Protein AF-A0A3B0TZ34-F1 (afdb_monomer)

Mean predicted aligned error: 10.82 Å

pLDDT: mean 80.67, std 22.15, range [27.03, 96.5]

Sequence (115 aa):
MARCKAQGVSGRWFFKDHVSIMAEINITLSDIEFNKIRDRIYKIAGISLGEAKRTLVVSRLSKLLKLLGLYSFNEYVDFLDHKASAKEQQEFVNALTTNLTRFYRENHHFEHLVK

Nearest PDB structures (foldseek):
  1bc5-assembly1_A  TM=9.518E-01  e=2.446E-06  Salmonella enterica subsp. enterica serovar Typhimurium
  5xly-assembly1_A  TM=7.342E-01  e=6.587E-04  Pseudomonas aeruginosa PAO1
  5y4s-assembly9_I  TM=6.633E-01  e=5.291E-03  Pseudomonas aeruginosa PAO1
  8cgi-assembly1_G  TM=3.143E-01  e=8.500E+00  Escherichia coli BW25113

Radius of gyration: 19.28 Å; Cα contacts (8 Å, |Δi|>4): 51; chains: 1; bounding box: 56×38×50 Å

Foldseek 3Di:
DDDDDDDDDDDDPPPDDDPDDPDVLPEDADPVLVVLLQVLLCVPPVDHDDPVCVVLLCVLVVVVCVVVVHRYSVVVSVCVVPPDDPVNSVSSNVSSDDPDDDPCPPVVVVVVVVD

InterPro domains:
  IPR000780 MCP methyltransferase, CheR-type [PR00996] (53-66)
  IPR000780 MCP methyltransferase, CheR-type [PR00996] (92-104)
  IPR000780 MCP methyltransferase, CheR-type [PS50123] (22-115)
  IPR022641 Chemotaxis receptor methyltransferase CheR, N-terminal [PF03705] (33-82)
  IPR036804 Chemotaxis receptor methyltransferase CheR, N-terminal domain superfamily [G3DSA:1.10.155.10] (20-97)
  IPR050903 Bacterial Chemotaxis Protein Methyltransferase [PTHR24422] (25-113)

Solvent-accessible surface area (backbone atoms only — not comparable to full-atom values): 7662 Å² total; per-residue (Å²): 136,90,80,88,83,91,82,81,81,84,86,83,84,76,86,78,89,83,91,75,82,88,68,85,74,84,70,70,81,50,71,69,52,49,49,53,52,33,55,48,43,29,73,77,69,67,46,86,69,58,76,91,45,47,68,55,50,51,62,40,47,55,52,51,31,58,76,71,72,44,82,45,56,63,57,48,51,52,34,63,74,74,69,53,49,76,67,54,53,48,48,56,51,54,56,75,51,80,90,86,81,62,88,71,77,60,57,73,59,55,69,66,70,78,111

Organism: NCBI:txid652676

Secondary structure (DSSP, 8-state):
-------------------S----------HHHHHHHHHHHHHHH-----GGGHHHHHHHHHHHHHHHT---HHHHHHHHHHT--HHHHHHHHHHH------TTTTHHHHHHHT-

Structure (mmCIF, N/CA/C/O backbone):
data_AF-A0A3B0TZ34-F1
#
_entry.id   AF-A0A3B0TZ34-F1
#
loop_
_atom_site.group_PDB
_atom_site.id
_atom_site.type_symbol
_atom_site.label_atom_id
_atom_site.label_alt_id
_atom_site.label_comp_id
_atom_site.label_asym_id
_atom_site.label_entity_id
_atom_site.label_seq_id
_atom_site.pdbx_PDB_ins_code
_atom_site.Cartn_x
_atom_site.Cartn_y
_atom_site.Cartn_z
_atom_site.occupancy
_atom_site.B_iso_or_equiv
_atom_site.auth_seq_id
_atom_site.auth_comp_id
_atom_site.auth_asym_id
_atom_site.auth_atom_id
_atom_site.pdbx_PDB_model_num
ATOM 1 N N . MET A 1 1 ? -42.408 -12.451 -11.324 1.00 36.12 1 MET A N 1
ATOM 2 C CA . MET A 1 1 ? -41.686 -13.179 -12.391 1.00 36.12 1 MET A CA 1
ATOM 3 C C . MET A 1 1 ? -40.569 -12.297 -12.913 1.00 36.12 1 MET A C 1
ATOM 5 O O . MET A 1 1 ? -40.751 -11.096 -13.034 1.00 36.12 1 MET A O 1
ATOM 9 N N . ALA A 1 2 ? -39.407 -12.904 -13.116 1.00 41.97 2 ALA A N 1
ATOM 10 C CA . ALA A 1 2 ? -38.130 -12.272 -13.412 1.00 41.97 2 ALA A CA 1
ATOM 11 C C . ALA A 1 2 ? -38.080 -11.562 -14.775 1.00 41.97 2 ALA A C 1
ATOM 13 O O . ALA A 1 2 ? -38.653 -12.065 -15.738 1.00 41.97 2 ALA A O 1
ATOM 14 N N . ARG A 1 3 ? -37.246 -10.518 -14.895 1.00 27.03 3 ARG A 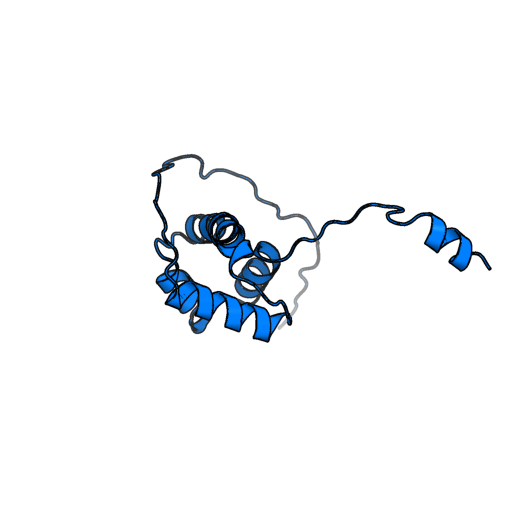N 1
ATOM 15 C CA . ARG A 1 3 ? -36.042 -10.589 -15.747 1.00 27.03 3 ARG A CA 1
ATOM 16 C C . ARG A 1 3 ? -35.144 -9.360 -15.626 1.00 27.03 3 ARG A C 1
ATOM 18 O O . ARG A 1 3 ? -35.498 -8.247 -15.987 1.00 27.03 3 ARG A O 1
ATOM 25 N N . CYS A 1 4 ? -33.930 -9.661 -15.180 1.00 38.75 4 CYS A N 1
ATOM 26 C CA . CYS A 1 4 ? -32.678 -9.003 -15.517 1.00 38.75 4 CYS A CA 1
ATOM 27 C C . CYS A 1 4 ? -32.607 -8.557 -16.988 1.00 38.75 4 CYS A C 1
ATOM 29 O O . CYS A 1 4 ? -32.952 -9.340 -17.876 1.00 38.75 4 CYS A O 1
ATOM 31 N N . LYS A 1 5 ? -32.006 -7.384 -17.228 1.00 31.12 5 LYS A N 1
ATOM 32 C CA . LYS A 1 5 ? -30.811 -7.221 -18.082 1.00 31.12 5 LYS A CA 1
ATOM 33 C C . LYS A 1 5 ? -30.292 -5.781 -17.978 1.00 31.12 5 LYS A C 1
ATOM 35 O O . LYS A 1 5 ? -30.783 -4.883 -18.648 1.00 31.12 5 LYS A O 1
ATOM 40 N N . ALA A 1 6 ? -29.270 -5.590 -17.146 1.00 37.50 6 ALA A N 1
ATOM 41 C CA . ALA A 1 6 ? -28.339 -4.477 -17.266 1.00 37.50 6 ALA A CA 1
ATOM 42 C C . ALA A 1 6 ? -27.145 -4.961 -18.100 1.00 37.50 6 ALA A C 1
ATOM 44 O O . ALA A 1 6 ? -26.436 -5.876 -17.687 1.00 37.50 6 ALA A O 1
ATOM 45 N N . GLN A 1 7 ? -26.944 -4.373 -19.277 1.00 34.88 7 GLN A N 1
ATOM 46 C CA . GLN A 1 7 ? -25.676 -4.399 -20.008 1.00 34.88 7 GLN A CA 1
ATOM 47 C C . GLN A 1 7 ? -25.498 -3.043 -20.685 1.00 34.88 7 GLN A C 1
ATOM 49 O O . GLN A 1 7 ? -26.414 -2.565 -21.348 1.00 34.88 7 GLN A O 1
ATOM 54 N N . GLY A 1 8 ? -24.328 -2.432 -20.502 1.00 29.92 8 GLY A N 1
ATOM 55 C CA . GLY A 1 8 ? -24.020 -1.137 -21.108 1.00 29.92 8 GLY A CA 1
ATOM 56 C C . GLY A 1 8 ? -22.857 -0.398 -20.456 1.00 29.92 8 GLY A C 1
ATOM 57 O O . GLY A 1 8 ? -23.029 0.719 -20.003 1.00 29.92 8 GLY A O 1
ATOM 58 N N . VAL A 1 9 ? -21.728 -1.097 -20.340 1.00 37.59 9 VAL A N 1
ATOM 59 C CA . VAL A 1 9 ? -20.326 -0.641 -20.325 1.00 37.59 9 VAL A CA 1
ATOM 60 C C . VAL A 1 9 ? -19.947 0.829 -20.033 1.00 37.59 9 VAL A C 1
ATOM 62 O O . VAL A 1 9 ? -20.417 1.773 -20.652 1.00 37.59 9 VAL A O 1
ATOM 65 N N . SER A 1 10 ? -18.839 0.919 -19.286 1.00 36.62 10 SER A N 1
ATOM 66 C CA . SER A 1 10 ? -17.697 1.813 -19.536 1.00 36.62 10 SER A CA 1
ATOM 67 C C . SER A 1 10 ? -17.701 3.207 -18.906 1.00 36.62 10 SER A C 1
ATOM 69 O O . SER A 1 10 ? -18.600 4.017 -19.083 1.00 36.62 10 SER A O 1
ATOM 71 N N . GLY A 1 11 ? -16.583 3.494 -18.233 1.00 39.19 11 GLY A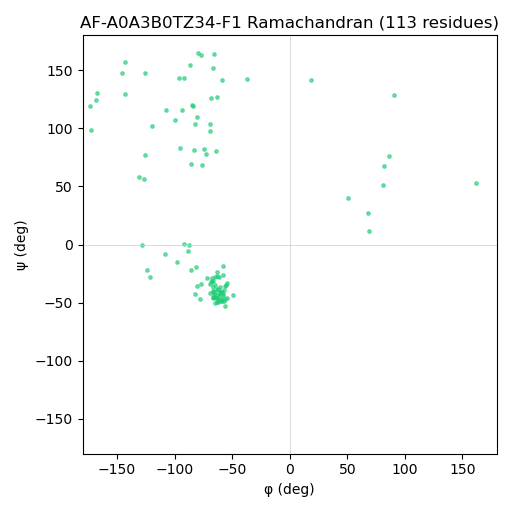 N 1
ATOM 72 C CA . GLY A 1 11 ? -16.106 4.853 -18.014 1.00 39.19 11 GLY A CA 1
ATOM 73 C C . GLY A 1 11 ? -16.690 5.533 -16.789 1.00 39.19 11 GLY A C 1
ATOM 74 O O . GLY A 1 11 ? -17.516 6.431 -16.902 1.00 39.19 11 GLY A O 1
ATOM 75 N N . ARG A 1 12 ? -16.207 5.166 -15.599 1.00 36.06 12 ARG A N 1
ATOM 76 C CA . ARG A 1 12 ? -16.451 5.972 -14.401 1.00 36.06 12 ARG A CA 1
ATOM 77 C C . ARG A 1 12 ? -15.161 6.332 -13.672 1.00 36.06 12 ARG A C 1
ATOM 79 O O . ARG A 1 12 ? -15.000 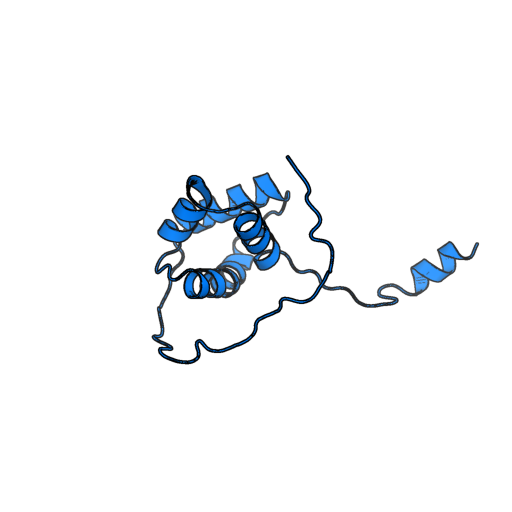6.084 -12.484 1.00 36.06 12 ARG A O 1
ATOM 86 N N . TRP A 1 13 ? -14.262 6.965 -14.421 1.00 40.50 13 TRP A N 1
ATOM 87 C CA . TRP A 1 13 ? -13.285 7.904 -13.878 1.00 40.50 13 TRP A CA 1
ATOM 88 C C . TRP A 1 13 ? -14.035 9.189 -13.492 1.00 40.50 13 TRP A C 1
ATOM 90 O O . TRP A 1 13 ? -14.032 10.154 -14.249 1.00 40.50 13 TRP A O 1
ATOM 100 N N . PHE A 1 14 ? -14.736 9.205 -12.352 1.00 36.97 14 PHE A N 1
ATOM 101 C CA . PHE A 1 14 ? -15.253 10.470 -11.809 1.00 36.97 14 PHE A CA 1
ATOM 102 C C . PHE A 1 14 ? -14.163 11.167 -11.009 1.00 36.97 14 PHE A C 1
ATOM 104 O O . PHE A 1 14 ? -14.094 11.113 -9.786 1.00 36.97 14 PHE A O 1
ATOM 111 N N . PHE A 1 15 ? -13.313 11.841 -11.771 1.00 45.75 15 PHE A N 1
ATOM 112 C CA . PHE A 1 15 ? -12.670 13.074 -11.363 1.00 45.75 15 PHE A CA 1
ATOM 113 C C . PHE A 1 15 ? -13.778 14.142 -11.306 1.00 45.75 15 PHE A C 1
ATOM 115 O O . PHE A 1 15 ? -14.178 14.637 -12.357 1.00 45.75 15 PHE A O 1
ATOM 122 N N . LYS A 1 16 ? -14.343 14.435 -10.126 1.00 35.66 16 LYS A N 1
ATOM 123 C CA . LYS A 1 16 ? -15.006 15.725 -9.855 1.00 35.66 16 LYS A CA 1
ATOM 124 C C . LYS A 1 16 ? -15.332 15.941 -8.370 1.00 35.66 16 LYS A C 1
ATOM 126 O O . LYS A 1 16 ? -16.039 15.150 -7.758 1.00 35.66 16 LYS A O 1
ATOM 131 N N . ASP A 1 17 ? -14.816 17.067 -7.877 1.00 39.91 17 ASP A N 1
ATOM 132 C CA . ASP A 1 17 ? -15.395 17.944 -6.849 1.00 39.91 17 ASP A CA 1
ATOM 133 C C . ASP A 1 17 ? -15.262 17.587 -5.355 1.00 39.91 17 ASP A C 1
ATOM 135 O O . ASP A 1 17 ? -16.210 17.712 -4.593 1.00 39.91 17 ASP A O 1
ATOM 139 N N . HIS A 1 18 ? -14.034 17.310 -4.895 1.00 41.50 18 HIS A N 1
ATOM 140 C CA . HIS A 1 18 ? -13.632 17.564 -3.496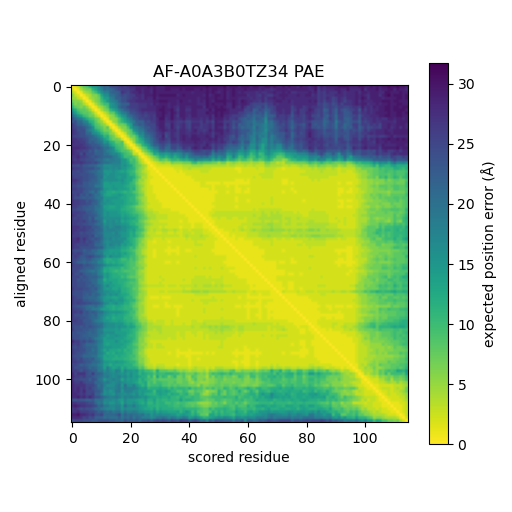 1.00 41.50 18 HIS A CA 1
ATOM 141 C C . HIS A 1 18 ? -12.291 18.313 -3.431 1.00 41.50 18 HIS A C 1
ATOM 143 O O . HIS A 1 18 ? -11.307 17.857 -2.853 1.00 41.50 18 HIS A O 1
ATOM 149 N N . VAL A 1 19 ? -12.241 19.493 -4.054 1.00 47.91 19 VAL A N 1
ATOM 150 C CA . VAL A 1 19 ? -11.228 20.511 -3.742 1.00 47.91 19 VAL A CA 1
ATOM 151 C C . VAL A 1 19 ? -11.857 21.474 -2.744 1.00 47.91 19 VAL A C 1
ATOM 153 O O . VAL A 1 19 ? -12.407 22.497 -3.131 1.00 47.91 19 VAL A O 1
ATOM 156 N N . SER A 1 20 ? -11.839 21.123 -1.459 1.00 40.97 20 SER A N 1
ATOM 157 C CA . SER A 1 20 ? -11.939 22.076 -0.345 1.00 40.97 20 SER A CA 1
ATOM 158 C C . SER A 1 20 ? -11.580 21.365 0.958 1.00 40.97 20 SER A C 1
ATOM 160 O O . SER A 1 20 ? -12.114 20.302 1.252 1.00 40.97 20 SER A O 1
ATOM 162 N N . ILE A 1 21 ? -10.676 21.992 1.718 1.00 43.00 21 ILE A N 1
ATOM 163 C CA . ILE A 1 21 ? -10.001 21.530 2.946 1.00 43.00 21 ILE A CA 1
ATOM 164 C C . ILE A 1 21 ? -8.785 20.616 2.686 1.00 43.00 21 ILE A C 1
ATOM 166 O O . ILE A 1 21 ? -8.737 19.441 3.037 1.00 43.00 21 ILE A O 1
ATOM 170 N N . MET A 1 22 ? -7.733 21.205 2.108 1.00 45.56 22 MET A N 1
ATOM 171 C CA . MET A 1 22 ? -6.358 20.699 2.226 1.00 45.56 22 MET A CA 1
ATOM 172 C C . MET A 1 22 ? -5.810 21.062 3.613 1.00 45.56 22 MET A C 1
ATOM 174 O O . MET A 1 22 ? -4.928 21.906 3.738 1.00 45.56 22 MET A O 1
ATOM 178 N N . ALA A 1 23 ? -6.344 20.450 4.671 1.00 47.09 23 ALA A N 1
ATOM 179 C CA . ALA A 1 23 ? -5.572 20.367 5.902 1.00 47.09 23 ALA A CA 1
ATOM 180 C C . ALA A 1 23 ? -4.325 19.527 5.583 1.00 47.09 23 ALA A C 1
ATOM 182 O O . ALA A 1 23 ? -4.441 18.425 5.030 1.00 47.09 23 ALA A O 1
ATOM 183 N N . GLU A 1 24 ? -3.134 20.045 5.879 1.00 54.81 24 GLU A N 1
ATOM 184 C CA . GLU A 1 24 ? -1.911 19.244 5.917 1.00 54.81 24 GLU A CA 1
ATOM 185 C C . GLU A 1 24 ? -2.050 18.217 7.044 1.00 54.81 24 GLU A C 1
ATOM 187 O O . GLU A 1 24 ? -1.572 18.398 8.158 1.00 54.81 24 GLU A O 1
ATOM 192 N N . ILE A 1 25 ? -2.768 17.127 6.773 1.00 57.66 25 ILE A N 1
ATOM 193 C CA . ILE A 1 25 ? -2.771 15.972 7.659 1.00 57.66 25 ILE A CA 1
ATOM 194 C C . ILE A 1 25 ? -1.369 15.375 7.540 1.00 57.66 25 ILE A C 1
ATOM 196 O O . ILE A 1 25 ? -1.027 14.757 6.525 1.00 57.66 25 ILE A O 1
ATOM 200 N N . ASN A 1 26 ? -0.545 15.617 8.558 1.00 67.19 26 ASN A N 1
ATOM 201 C CA . ASN A 1 26 ? 0.757 14.989 8.712 1.00 67.19 26 ASN A CA 1
ATOM 202 C C . ASN A 1 26 ? 0.541 13.536 9.160 1.00 67.19 26 ASN A C 1
ATOM 204 O O . ASN A 1 26 ? 0.540 13.226 10.349 1.00 67.19 26 ASN A O 1
ATOM 208 N N . ILE A 1 27 ? 0.258 12.664 8.190 1.00 82.50 27 ILE A N 1
ATOM 209 C CA . ILE A 1 27 ? 0.065 11.232 8.427 1.00 82.50 27 ILE A CA 1
ATOM 210 C C . ILE A 1 27 ? 1.446 10.583 8.518 1.00 82.50 27 ILE A C 1
ATOM 212 O O . ILE A 1 27 ? 2.155 10.459 7.515 1.00 82.50 27 ILE A O 1
ATOM 216 N N . THR A 1 28 ? 1.815 10.154 9.719 1.00 90.88 28 THR A N 1
ATOM 217 C CA . THR A 1 28 ? 3.049 9.411 9.975 1.00 90.88 28 THR A CA 1
ATOM 218 C C . THR A 1 28 ? 2.787 7.912 9.888 1.00 90.88 28 THR A C 1
ATOM 220 O O . THR A 1 28 ? 1.726 7.430 10.270 1.00 90.88 28 THR A O 1
ATOM 223 N N . LEU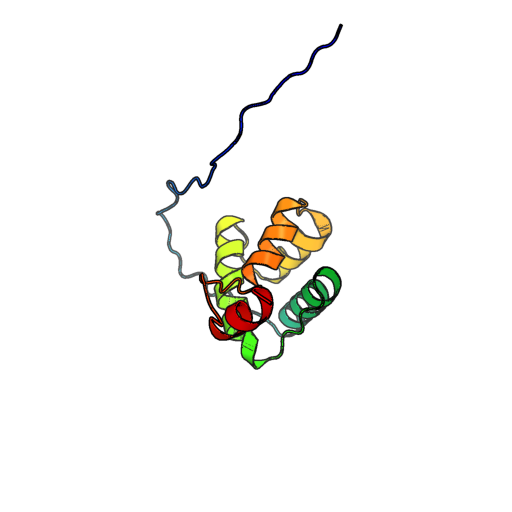 A 1 29 ? 3.755 7.168 9.350 1.00 93.81 29 LEU A N 1
ATOM 224 C CA . LEU A 1 29 ? 3.704 5.711 9.260 1.00 93.81 29 LEU A CA 1
ATOM 225 C C . LEU A 1 29 ? 4.681 5.123 10.273 1.00 93.81 29 LEU A C 1
ATOM 227 O O . LEU A 1 29 ? 5.891 5.331 10.138 1.00 93.81 29 LEU A O 1
ATOM 231 N N . SER A 1 30 ? 4.173 4.392 11.261 1.00 95.62 30 SER A N 1
ATOM 232 C CA . SER A 1 30 ? 4.987 3.659 12.235 1.00 95.62 30 SER A CA 1
ATOM 233 C C . SER A 1 30 ? 5.554 2.364 11.648 1.00 95.62 30 SER A C 1
ATOM 235 O O . SER A 1 30 ? 5.079 1.851 10.633 1.00 95.62 30 SER A O 1
ATOM 237 N N . ASP A 1 31 ? 6.573 1.801 12.300 1.00 95.44 31 ASP A N 1
ATOM 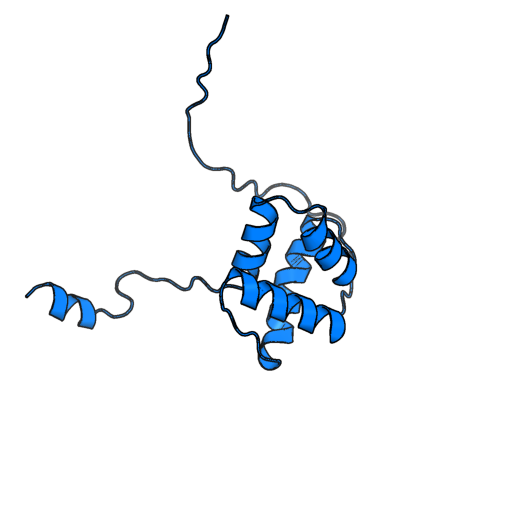238 C CA . ASP A 1 31 ? 7.184 0.540 11.859 1.00 95.44 31 ASP A CA 1
ATOM 239 C C . ASP A 1 31 ? 6.220 -0.639 11.951 1.00 95.44 31 ASP A C 1
ATOM 241 O O . ASP A 1 31 ? 6.225 -1.522 11.096 1.00 95.44 31 ASP A O 1
ATOM 245 N N . ILE A 1 32 ? 5.350 -0.637 12.961 1.00 95.50 32 ILE A N 1
ATOM 246 C CA . ILE A 1 32 ? 4.329 -1.670 13.136 1.00 95.50 32 ILE A CA 1
ATOM 247 C C . ILE A 1 32 ? 3.363 -1.641 11.947 1.00 95.50 32 ILE A C 1
ATOM 249 O O . ILE A 1 32 ? 3.119 -2.673 11.323 1.00 95.50 32 ILE A O 1
ATOM 253 N N . GLU A 1 33 ? 2.848 -0.463 11.594 1.00 95.50 33 GLU A N 1
ATOM 254 C CA . GLU A 1 33 ? 1.937 -0.296 10.457 1.00 95.50 33 GLU A CA 1
ATOM 255 C C . GLU A 1 33 ? 2.627 -0.622 9.127 1.00 95.50 33 GLU A C 1
ATOM 257 O O . GLU A 1 33 ? 2.044 -1.305 8.283 1.00 95.50 33 GLU A O 1
ATOM 262 N N . PHE A 1 34 ? 3.883 -0.198 8.948 1.00 96.50 34 PHE A N 1
ATOM 263 C CA . PHE A 1 34 ? 4.651 -0.508 7.743 1.00 96.50 34 PHE A CA 1
ATOM 264 C C . PHE A 1 34 ? 4.842 -2.016 7.564 1.00 96.50 34 PHE A C 1
ATOM 266 O O . PHE A 1 34 ? 4.621 -2.537 6.469 1.00 96.50 34 PHE A O 1
ATOM 273 N N . ASN A 1 35 ? 5.175 -2.735 8.640 1.00 96.12 35 ASN A N 1
ATOM 274 C CA . ASN A 1 35 ? 5.297 -4.190 8.611 1.00 96.12 35 ASN A CA 1
ATOM 275 C C . ASN A 1 35 ? 3.958 -4.863 8.273 1.00 96.12 35 ASN A C 1
ATOM 277 O O . ASN A 1 35 ? 3.928 -5.726 7.399 1.00 96.12 35 ASN A O 1
ATOM 281 N N . LYS A 1 36 ? 2.835 -4.418 8.861 1.00 96.12 36 LYS A N 1
ATOM 282 C CA . LYS A 1 36 ? 1.498 -4.936 8.506 1.00 96.12 36 LYS A CA 1
ATOM 283 C C . LYS A 1 36 ? 1.187 -4.743 7.016 1.00 96.12 36 LYS A C 1
ATOM 285 O O . LYS A 1 36 ? 0.714 -5.669 6.357 1.00 96.12 36 LYS A O 1
ATOM 290 N N . ILE A 1 37 ? 1.482 -3.562 6.468 1.00 96.44 37 ILE A N 1
ATOM 291 C CA . ILE A 1 37 ? 1.289 -3.251 5.042 1.00 96.44 37 ILE A CA 1
ATOM 292 C C . ILE A 1 37 ? 2.170 -4.144 4.162 1.00 96.44 37 ILE A C 1
ATOM 294 O O . ILE A 1 37 ? 1.681 -4.704 3.178 1.00 96.44 37 ILE A O 1
ATOM 298 N N . ARG A 1 38 ? 3.452 -4.298 4.519 1.00 96.06 38 ARG A N 1
ATOM 299 C CA . ARG A 1 38 ? 4.411 -5.152 3.806 1.00 96.06 38 ARG A CA 1
ATOM 300 C C . ARG A 1 38 ? 3.948 -6.603 3.773 1.00 96.06 38 ARG A C 1
ATOM 302 O O . ARG A 1 38 ? 3.915 -7.211 2.706 1.00 96.06 38 ARG A O 1
ATOM 309 N N . ASP A 1 39 ? 3.557 -7.144 4.918 1.00 95.81 39 ASP A N 1
ATOM 310 C CA . ASP A 1 39 ? 3.139 -8.538 5.023 1.00 95.81 39 ASP A CA 1
ATOM 311 C C . ASP A 1 39 ? 1.841 -8.776 4.245 1.00 95.81 39 ASP A C 1
ATOM 313 O O . ASP A 1 39 ? 1.679 -9.804 3.587 1.00 95.81 39 ASP A O 1
ATOM 317 N N . ARG A 1 40 ? 0.924 -7.802 4.258 1.00 95.44 40 ARG A N 1
ATOM 318 C CA . ARG A 1 40 ? -0.325 -7.861 3.495 1.00 95.44 40 ARG A CA 1
ATOM 319 C C . ARG A 1 40 ? -0.081 -7.855 1.986 1.00 95.44 40 ARG A C 1
ATOM 321 O O . ARG A 1 40 ? -0.599 -8.730 1.296 1.00 95.44 40 ARG A O 1
ATOM 328 N N . ILE A 1 41 ? 0.712 -6.919 1.457 1.00 95.31 41 ILE A N 1
ATOM 329 C CA . ILE A 1 41 ? 0.979 -6.875 0.008 1.00 95.31 41 ILE A CA 1
ATOM 330 C C . ILE A 1 41 ? 1.788 -8.092 -0.460 1.00 95.31 41 ILE A C 1
ATOM 332 O O . ILE A 1 41 ? 1.573 -8.583 -1.569 1.00 95.31 41 ILE A O 1
ATOM 336 N N . TYR A 1 42 ? 2.655 -8.631 0.400 1.00 96.38 42 TYR A N 1
ATOM 337 C CA . TYR A 1 42 ? 3.366 -9.872 0.123 1.00 96.38 42 TYR A CA 1
ATOM 338 C C . TYR A 1 42 ? 2.402 -11.060 0.014 1.00 96.38 42 TYR A C 1
ATOM 340 O O . TYR A 1 42 ? 2.465 -11.806 -0.958 1.00 96.38 42 TYR A O 1
ATOM 348 N N . LYS A 1 43 ? 1.450 -11.196 0.947 1.00 94.69 43 LYS A N 1
ATOM 349 C CA . LYS A 1 43 ? 0.428 -12.259 0.909 1.00 94.69 43 LYS A CA 1
ATOM 350 C C . LYS A 1 43 ? -0.479 -12.182 -0.321 1.00 94.69 43 LYS A C 1
ATOM 352 O O . LYS A 1 43 ? -0.853 -13.220 -0.853 1.00 94.69 43 LYS A O 1
ATOM 357 N N . ILE A 1 44 ? -0.851 -10.975 -0.752 1.00 92.56 44 ILE A N 1
ATOM 358 C CA . ILE A 1 44 ? -1.800 -10.782 -1.860 1.00 92.56 44 ILE A CA 1
ATOM 359 C C . ILE A 1 44 ? -1.110 -10.897 -3.226 1.00 92.56 44 ILE A C 1
ATOM 361 O O . ILE A 1 44 ? -1.667 -11.495 -4.142 1.00 92.56 44 ILE A O 1
ATOM 365 N N . ALA A 1 45 ? 0.078 -10.307 -3.379 1.00 91.19 45 ALA A N 1
ATOM 366 C CA . ALA A 1 45 ? 0.702 -10.094 -4.688 1.00 91.19 45 ALA A CA 1
ATOM 367 C C . ALA A 1 45 ? 2.151 -10.604 -4.793 1.00 91.19 45 ALA A C 1
ATOM 369 O O . ALA A 1 45 ? 2.780 -10.434 -5.835 1.00 91.19 45 ALA A O 1
ATOM 370 N N . GLY A 1 46 ? 2.723 -11.178 -3.729 1.00 93.94 46 GLY A N 1
ATOM 371 C CA . GLY A 1 46 ? 4.123 -11.622 -3.699 1.00 93.94 46 GLY A CA 1
ATOM 372 C C . GLY A 1 46 ? 5.148 -10.481 -3.732 1.00 93.94 46 GLY A C 1
ATOM 373 O O . GLY A 1 46 ? 6.338 -10.714 -3.938 1.00 93.94 46 GLY A O 1
ATOM 374 N N . ILE A 1 47 ? 4.714 -9.230 -3.542 1.00 93.25 47 ILE A N 1
ATOM 375 C CA . ILE A 1 47 ? 5.582 -8.054 -3.659 1.00 93.25 47 ILE A CA 1
ATOM 376 C C . ILE A 1 47 ? 6.321 -7.829 -2.343 1.00 93.25 47 ILE A C 1
ATOM 378 O O . ILE A 1 47 ? 5.714 -7.539 -1.315 1.00 93.25 47 ILE A O 1
ATOM 382 N N . SER A 1 48 ? 7.652 -7.885 -2.392 1.00 93.25 48 SER A N 1
ATOM 383 C CA . SER A 1 48 ? 8.500 -7.508 -1.260 1.00 93.25 48 SER A CA 1
ATOM 384 C C . SER A 1 48 ? 8.763 -5.995 -1.237 1.00 93.25 48 SER A C 1
ATOM 386 O O . SER A 1 48 ? 9.324 -5.401 -2.176 1.00 93.25 48 SER A O 1
ATOM 388 N N . LEU A 1 49 ? 8.345 -5.350 -0.146 1.00 93.25 49 LEU A N 1
ATOM 389 C CA . LEU A 1 49 ? 8.638 -3.949 0.143 1.00 93.25 49 LEU A CA 1
ATOM 390 C C . LEU A 1 49 ? 9.793 -3.855 1.143 1.00 93.25 49 LEU A C 1
ATOM 392 O O . LEU A 1 49 ? 9.629 -4.146 2.323 1.00 93.25 49 LEU A O 1
ATOM 396 N N . GLY A 1 50 ? 10.964 -3.438 0.661 1.00 92.06 50 GLY A N 1
ATOM 397 C CA . GLY A 1 50 ? 12.089 -3.074 1.523 1.00 92.06 50 GLY A CA 1
ATOM 398 C C . GLY A 1 50 ? 11.936 -1.666 2.103 1.00 92.06 50 GLY A C 1
ATOM 399 O O . GLY A 1 50 ? 11.165 -0.856 1.583 1.00 92.06 50 GLY A O 1
ATOM 400 N N . GLU A 1 51 ? 12.728 -1.355 3.130 1.00 92.25 51 GLU A N 1
ATOM 401 C CA . GLU A 1 51 ? 12.672 -0.081 3.867 1.00 92.25 51 GLU A CA 1
ATOM 402 C C . GLU A 1 51 ? 12.836 1.150 2.963 1.00 92.25 51 GLU A C 1
ATOM 404 O O . GLU A 1 51 ? 12.137 2.148 3.117 1.00 92.25 51 GLU A O 1
ATOM 409 N N . ALA A 1 52 ? 13.670 1.053 1.922 1.00 92.25 52 ALA A N 1
ATOM 410 C CA . ALA A 1 52 ? 13.874 2.127 0.946 1.00 92.25 52 ALA A CA 1
ATOM 411 C C . ALA A 1 52 ? 12.583 2.570 0.220 1.00 92.25 52 ALA A C 1
ATOM 413 O O . ALA A 1 52 ? 12.534 3.656 -0.355 1.00 92.25 52 ALA A O 1
ATOM 414 N N . LYS A 1 53 ? 11.522 1.748 0.235 1.00 92.88 53 LYS A N 1
ATOM 415 C CA . LYS A 1 53 ? 10.221 2.066 -0.374 1.00 92.88 53 LYS A CA 1
ATOM 416 C C . LYS A 1 53 ? 9.243 2.721 0.609 1.00 92.88 53 LYS A C 1
ATOM 418 O O . LYS A 1 53 ? 8.129 3.043 0.200 1.00 92.88 53 LYS A O 1
ATOM 423 N N . ARG A 1 54 ? 9.621 2.957 1.871 1.00 94.31 54 ARG A N 1
ATOM 424 C CA . ARG A 1 54 ? 8.727 3.523 2.896 1.00 94.31 54 ARG A CA 1
ATOM 425 C C . ARG A 1 54 ? 8.127 4.863 2.475 1.00 94.31 54 ARG A C 1
ATOM 427 O O . ARG A 1 54 ? 6.914 5.037 2.532 1.00 94.31 54 ARG A O 1
ATOM 434 N N . THR A 1 55 ? 8.943 5.777 1.957 1.00 92.69 55 THR A N 1
ATOM 435 C CA . THR A 1 55 ? 8.476 7.088 1.472 1.00 92.69 55 THR A CA 1
ATOM 436 C C . THR A 1 55 ? 7.459 6.956 0.335 1.00 92.69 55 THR A C 1
ATOM 438 O O . THR A 1 55 ? 6.485 7.707 0.280 1.00 92.69 55 THR A O 1
ATOM 441 N N . LEU A 1 56 ? 7.636 5.970 -0.554 1.00 93.44 56 LEU A N 1
ATOM 442 C CA . LEU A 1 56 ? 6.672 5.671 -1.616 1.00 93.44 56 LEU A CA 1
ATOM 443 C C . LEU A 1 56 ? 5.352 5.174 -1.027 1.00 93.44 56 LEU A C 1
ATOM 445 O O . LEU A 1 56 ? 4.296 5.647 -1.439 1.00 93.44 56 LEU A O 1
ATOM 449 N N . VAL A 1 57 ? 5.412 4.258 -0.058 1.00 95.12 57 VAL A N 1
ATOM 450 C CA . VAL A 1 57 ? 4.228 3.721 0.626 1.00 95.12 57 VAL A CA 1
ATOM 451 C C . VAL A 1 57 ? 3.443 4.843 1.295 1.00 95.12 57 VAL A C 1
ATOM 453 O O . VAL A 1 57 ? 2.250 4.971 1.033 1.00 95.12 57 VAL A O 1
ATOM 456 N N . VAL A 1 58 ? 4.118 5.713 2.056 1.00 94.69 58 VAL A N 1
ATOM 457 C CA . VAL A 1 58 ? 3.494 6.896 2.668 1.00 94.69 58 VAL A CA 1
ATOM 458 C C . VAL A 1 58 ? 2.842 7.768 1.597 1.00 94.69 58 VAL A C 1
ATOM 460 O O . VAL A 1 58 ? 1.649 8.040 1.658 1.00 94.69 58 VAL A O 1
ATOM 463 N N . SER A 1 59 ? 3.580 8.153 0.554 1.00 92.19 59 SER A N 1
ATOM 464 C CA . SER A 1 59 ? 3.061 9.037 -0.498 1.00 92.19 59 SER A CA 1
ATOM 465 C C . SER A 1 59 ? 1.835 8.467 -1.227 1.00 92.19 59 SER A C 1
ATOM 467 O O . SER A 1 59 ? 0.894 9.203 -1.540 1.00 92.19 59 SER A O 1
ATOM 469 N N . ARG A 1 60 ? 1.837 7.163 -1.524 1.00 93.50 60 ARG A N 1
ATOM 470 C CA . ARG A 1 60 ? 0.778 6.499 -2.296 1.00 93.50 60 ARG A CA 1
ATOM 471 C C . ARG A 1 60 ? -0.454 6.225 -1.450 1.00 93.50 60 ARG A C 1
ATOM 473 O O . ARG A 1 60 ? -1.559 6.550 -1.877 1.00 93.50 60 ARG A O 1
ATOM 480 N N . LEU A 1 61 ? -0.270 5.679 -0.254 1.00 95.12 61 LEU A N 1
ATOM 481 C CA . LEU A 1 61 ? -1.385 5.310 0.607 1.00 95.12 61 LEU A CA 1
ATOM 482 C C . LEU A 1 61 ? -2.003 6.521 1.302 1.00 95.12 61 LEU A 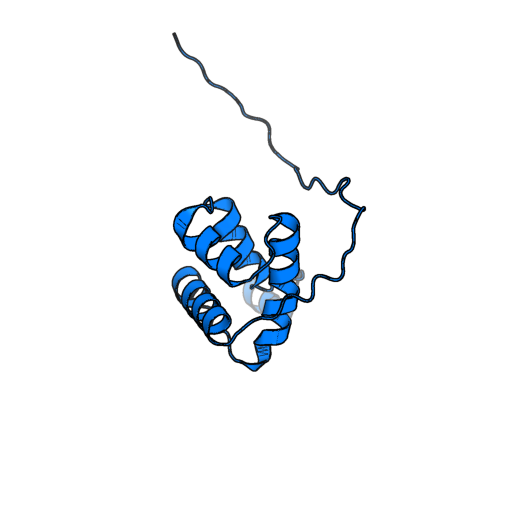C 1
ATOM 484 O O . LEU A 1 61 ? -3.222 6.566 1.401 1.00 95.12 61 LEU A O 1
ATOM 488 N N . SER A 1 62 ? -1.240 7.560 1.665 1.00 93.56 62 SER A N 1
ATOM 489 C CA . SER A 1 62 ? -1.825 8.787 2.234 1.00 93.56 62 SER A CA 1
ATOM 490 C C . SER A 1 62 ? -2.845 9.446 1.298 1.00 93.56 62 SER A C 1
ATOM 492 O O . SER A 1 62 ? -3.765 10.115 1.759 1.00 93.56 62 SER A O 1
ATOM 494 N N . LYS A 1 63 ? -2.731 9.242 -0.023 1.00 90.69 63 LYS A N 1
ATOM 495 C CA . LYS A 1 63 ? -3.766 9.666 -0.980 1.00 90.69 63 LYS A CA 1
ATOM 496 C C . LYS A 1 63 ? -5.041 8.831 -0.847 1.00 90.69 63 LYS A C 1
ATOM 498 O O . LYS A 1 63 ? -6.121 9.405 -0.875 1.00 90.69 63 LYS A O 1
ATOM 503 N N . LEU A 1 64 ? -4.922 7.514 -0.671 1.00 92.62 64 LEU A N 1
ATOM 504 C CA . LEU A 1 64 ? -6.071 6.633 -0.435 1.00 92.62 64 LEU A CA 1
ATOM 505 C C . LEU A 1 64 ? -6.752 6.927 0.904 1.00 92.62 64 LEU A C 1
ATOM 507 O O . LEU A 1 64 ? -7.971 7.043 0.932 1.00 92.62 64 LEU A O 1
ATOM 511 N N . LEU A 1 65 ? -5.984 7.127 1.981 1.00 93.75 65 LEU A N 1
ATOM 512 C CA . LEU A 1 65 ? -6.523 7.491 3.298 1.00 93.75 65 LEU A CA 1
ATOM 513 C C . LEU A 1 65 ? -7.401 8.744 3.202 1.00 93.75 65 LEU A C 1
ATOM 515 O O . LEU A 1 65 ? -8.536 8.735 3.666 1.00 93.75 65 LEU A O 1
ATOM 519 N N . LYS A 1 66 ? -6.924 9.782 2.503 1.00 90.44 66 LYS A N 1
ATOM 520 C CA . LYS A 1 66 ? -7.694 11.014 2.270 1.00 90.44 66 LYS A CA 1
ATOM 521 C C . LYS A 1 66 ? -8.993 10.771 1.500 1.00 90.44 66 LYS A C 1
ATOM 523 O O . LYS A 1 66 ? -10.009 11.359 1.845 1.00 90.44 66 LYS A O 1
ATOM 528 N N . LEU A 1 67 ? -8.972 9.911 0.480 1.00 90.75 67 LEU A N 1
ATOM 529 C CA . LEU A 1 67 ? -10.172 9.568 -0.297 1.00 90.75 67 LEU A CA 1
ATOM 530 C C . LEU A 1 67 ? -11.198 8.777 0.523 1.00 90.75 67 LEU A C 1
ATOM 532 O O . LEU A 1 67 ? -12.394 8.905 0.285 1.00 90.75 67 LEU A O 1
ATOM 536 N N . LEU A 1 68 ? -10.729 7.975 1.478 1.00 91.12 68 LEU A N 1
ATOM 537 C CA . LEU A 1 68 ? -11.564 7.176 2.374 1.00 91.12 68 LEU A CA 1
ATOM 538 C C . LEU A 1 68 ? -11.974 7.932 3.650 1.00 91.12 68 LEU A C 1
ATOM 540 O O . LEU A 1 68 ? -12.751 7.403 4.440 1.00 91.12 68 LEU A O 1
ATOM 544 N N . GLY A 1 69 ? -11.464 9.151 3.864 1.00 91.75 69 GLY A N 1
ATOM 545 C CA . GLY A 1 69 ? -11.705 9.928 5.083 1.00 91.75 69 GLY A CA 1
ATOM 546 C C . GLY A 1 69 ? -11.057 9.328 6.337 1.00 91.75 69 GLY A C 1
ATOM 547 O O . GLY A 1 69 ? -11.573 9.517 7.432 1.00 91.75 69 GLY A O 1
ATOM 548 N N . LEU A 1 70 ? -9.959 8.586 6.176 1.00 92.44 70 LEU A N 1
ATOM 549 C CA . LEU A 1 70 ? -9.208 7.960 7.265 1.00 92.44 70 LEU A CA 1
ATOM 550 C C . LEU A 1 70 ? -8.022 8.837 7.668 1.00 92.44 70 LEU A C 1
ATOM 552 O O . LEU A 1 70 ? -7.362 9.435 6.811 1.00 92.44 70 LEU A O 1
ATOM 556 N N . TYR A 1 71 ? -7.725 8.883 8.965 1.00 91.25 71 TYR A N 1
ATOM 557 C CA . TYR A 1 71 ? -6.739 9.812 9.527 1.00 91.25 71 TYR A CA 1
ATOM 558 C C . TYR A 1 71 ? -5.441 9.133 9.976 1.00 91.25 71 TYR A C 1
ATOM 560 O O . TYR A 1 71 ? -4.465 9.821 10.272 1.00 91.25 71 TYR A O 1
ATOM 568 N N . SER A 1 72 ? -5.392 7.797 9.982 1.00 93.62 72 SER A N 1
ATOM 569 C CA . SER A 1 72 ? -4.208 7.027 10.378 1.00 93.62 72 SER A CA 1
ATOM 570 C C . SER A 1 72 ? -4.004 5.762 9.541 1.00 93.62 72 SER A C 1
ATOM 572 O O . SER A 1 72 ? -4.935 5.214 8.944 1.00 93.62 72 SER A O 1
ATOM 574 N N . PHE A 1 73 ? -2.761 5.272 9.495 1.00 95.06 73 PHE A N 1
ATOM 575 C CA . PHE A 1 73 ? -2.451 3.997 8.847 1.00 95.06 73 PHE A CA 1
ATOM 576 C C . PHE A 1 73 ? -3.037 2.812 9.608 1.00 95.06 73 PHE A C 1
ATOM 578 O O . PHE A 1 73 ? -3.451 1.843 8.978 1.00 95.06 73 PHE A O 1
ATOM 585 N N . ASN A 1 74 ? -3.132 2.898 10.933 1.00 94.50 74 ASN A N 1
ATOM 586 C CA . ASN A 1 74 ? -3.806 1.889 11.733 1.00 94.50 74 ASN A CA 1
ATOM 587 C C . ASN A 1 74 ? -5.292 1.762 11.360 1.00 94.50 74 ASN A C 1
ATOM 589 O O . ASN A 1 74 ? -5.740 0.653 11.088 1.00 94.50 74 ASN A O 1
ATOM 593 N N . GLU A 1 75 ? -6.027 2.878 11.246 1.00 94.81 75 GLU A N 1
ATOM 594 C CA . GLU A 1 75 ? -7.414 2.869 10.745 1.00 94.81 75 GLU A CA 1
ATOM 595 C C . GLU A 1 75 ? -7.516 2.254 9.350 1.00 94.81 75 GLU A C 1
ATOM 597 O O . GLU A 1 75 ? -8.456 1.517 9.059 1.00 94.81 75 GLU A O 1
ATOM 602 N N . TYR A 1 76 ? -6.545 2.543 8.483 1.00 95.81 76 TYR A N 1
ATOM 603 C CA . TYR A 1 76 ? -6.514 1.982 7.139 1.00 95.81 76 TYR A CA 1
ATOM 604 C C . TYR A 1 76 ? -6.281 0.472 7.130 1.00 95.81 76 TYR A C 1
ATOM 606 O O . TYR A 1 76 ? -6.931 -0.239 6.366 1.00 95.81 76 TYR A O 1
ATOM 614 N N . VAL A 1 77 ? -5.395 -0.040 7.984 1.00 94.75 77 VAL A N 1
ATOM 615 C CA . VAL A 1 77 ? -5.183 -1.485 8.110 1.00 94.75 77 VAL A CA 1
ATOM 616 C C . VAL A 1 77 ? -6.428 -2.169 8.679 1.00 94.75 77 VAL A C 1
ATOM 618 O O . VAL A 1 77 ? -6.889 -3.139 8.085 1.00 94.75 77 VAL A O 1
ATOM 621 N N . ASP A 1 78 ? -7.037 -1.626 9.735 1.00 95.25 78 ASP A N 1
ATOM 622 C CA . ASP A 1 78 ? -8.296 -2.147 10.291 1.00 95.25 78 ASP A CA 1
ATOM 623 C C . ASP A 1 78 ? -9.425 -2.142 9.250 1.00 95.25 78 ASP A C 1
ATOM 625 O O . ASP A 1 78 ? -10.207 -3.089 9.131 1.00 95.25 78 ASP A O 1
ATOM 629 N N . PHE A 1 79 ? -9.505 -1.078 8.451 1.00 96.31 79 PHE A N 1
ATOM 630 C CA . PHE A 1 79 ? -10.437 -0.989 7.337 1.00 96.31 79 PHE A CA 1
ATOM 631 C C . PHE A 1 79 ? -10.201 -2.108 6.312 1.00 96.31 79 PHE A C 1
ATOM 633 O O . PHE A 1 79 ? -11.159 -2.779 5.921 1.00 96.31 79 PHE A O 1
ATOM 640 N N . LEU A 1 80 ? -8.947 -2.357 5.922 1.00 95.50 80 LEU A N 1
ATOM 641 C CA . LEU A 1 80 ? -8.581 -3.450 5.016 1.00 95.50 80 LEU A CA 1
ATOM 642 C C . LEU A 1 80 ? -8.856 -4.841 5.603 1.00 95.50 80 LEU A C 1
ATOM 644 O O . LEU A 1 80 ? -9.088 -5.779 4.841 1.00 95.50 80 LEU A O 1
ATOM 648 N N . ASP A 1 81 ? -8.821 -5.000 6.921 1.00 93.06 81 ASP A N 1
ATOM 649 C CA . ASP A 1 81 ? -9.059 -6.284 7.582 1.00 93.06 81 ASP A CA 1
ATOM 650 C C . ASP A 1 81 ? -10.558 -6.601 7.703 1.00 93.06 81 ASP A C 1
ATOM 652 O O . ASP A 1 81 ? -10.955 -7.759 7.564 1.00 93.06 81 ASP A O 1
ATOM 656 N N . HIS A 1 82 ? -11.398 -5.585 7.929 1.00 95.12 82 HIS A N 1
ATOM 657 C CA . HIS A 1 82 ? -12.780 -5.802 8.375 1.00 95.12 82 HIS A CA 1
ATOM 658 C C . HIS A 1 82 ? -13.872 -5.229 7.471 1.00 95.12 82 HIS A C 1
ATOM 660 O O . HIS A 1 82 ? -14.997 -5.728 7.496 1.00 95.12 82 HIS A O 1
ATOM 666 N N . LYS A 1 83 ? -13.590 -4.162 6.717 1.00 95.44 83 LYS A N 1
ATOM 667 C CA . LYS A 1 83 ? -14.628 -3.361 6.038 1.00 95.44 83 LYS A CA 1
ATOM 668 C C . LYS A 1 83 ? -14.424 -3.232 4.532 1.00 95.44 83 LYS A C 1
ATOM 670 O O . LYS A 1 83 ? -15.387 -2.960 3.821 1.00 95.44 83 LYS A O 1
ATOM 675 N N . ALA A 1 84 ? -13.201 -3.424 4.051 1.00 94.44 84 ALA A N 1
ATOM 676 C CA . ALA A 1 84 ? -12.853 -3.211 2.658 1.00 94.44 84 ALA A CA 1
ATOM 677 C C . ALA A 1 84 ? -13.511 -4.241 1.729 1.00 94.44 84 ALA A C 1
ATOM 679 O O . ALA A 1 84 ? -13.339 -5.454 1.860 1.00 94.44 84 ALA A O 1
ATOM 680 N N . SER A 1 85 ? -14.206 -3.726 0.723 1.00 95.62 85 SER A N 1
ATOM 681 C CA . SER A 1 85 ? -14.692 -4.469 -0.431 1.00 95.62 85 SER A CA 1
ATOM 682 C C . SER A 1 85 ? -13.540 -4.983 -1.300 1.00 95.62 85 SER A C 1
ATOM 684 O O . SER A 1 85 ? -12.415 -4.480 -1.259 1.00 95.62 85 SER A O 1
ATOM 686 N N . ALA A 1 86 ? -13.834 -5.940 -2.185 1.00 94.12 86 ALA A N 1
ATOM 687 C CA . ALA A 1 86 ? -12.859 -6.444 -3.156 1.00 94.12 86 ALA A CA 1
ATOM 688 C C . ALA A 1 86 ? -12.240 -5.325 -4.018 1.00 94.12 86 ALA A C 1
ATOM 690 O O . ALA A 1 86 ? -11.065 -5.389 -4.375 1.00 94.12 86 ALA A O 1
ATOM 691 N N . LYS A 1 87 ? -13.013 -4.273 -4.316 1.00 94.25 87 LYS A N 1
ATOM 692 C CA . LYS A 1 87 ? -12.518 -3.112 -5.059 1.00 94.25 87 LYS A CA 1
ATOM 693 C C . LYS A 1 87 ? -11.471 -2.338 -4.257 1.00 94.25 87 LYS A C 1
ATOM 695 O O . LYS A 1 87 ? -10.434 -1.990 -4.802 1.00 94.25 87 LYS A O 1
ATOM 700 N N . GLU A 1 88 ? -11.712 -2.095 -2.974 1.00 94.25 88 GLU A N 1
ATOM 701 C CA . GLU A 1 88 ? -10.780 -1.351 -2.114 1.00 94.25 88 GLU A CA 1
ATOM 702 C C . GLU A 1 88 ? -9.496 -2.145 -1.841 1.00 94.25 88 GLU A C 1
ATOM 704 O O . GLU A 1 88 ? -8.409 -1.569 -1.832 1.00 94.25 88 GLU A O 1
ATOM 709 N N . GLN A 1 89 ? -9.59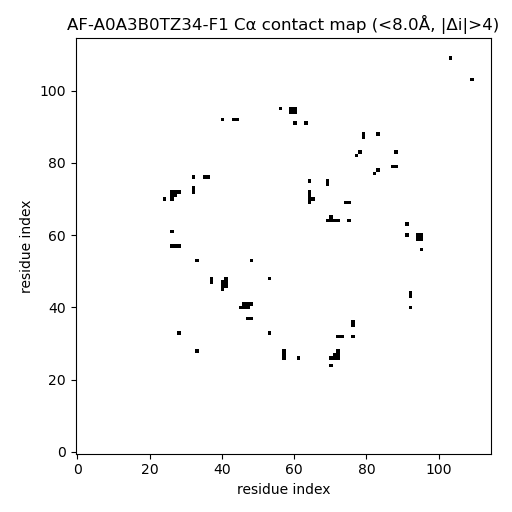1 -3.476 -1.739 1.00 94.38 89 GLN A N 1
ATOM 710 C CA . GLN A 1 89 ? -8.410 -4.350 -1.715 1.00 94.38 89 GLN A CA 1
ATOM 711 C C . GLN A 1 89 ? -7.584 -4.217 -3.002 1.00 94.38 89 GLN A C 1
ATOM 713 O O . GLN A 1 89 ? -6.356 -4.145 -2.954 1.00 94.38 89 GLN A O 1
ATOM 718 N N . GLN A 1 90 ? -8.244 -4.153 -4.163 1.00 94.31 90 GLN A N 1
ATOM 719 C CA . GLN A 1 90 ? -7.554 -3.973 -5.438 1.00 94.31 90 GLN A CA 1
ATOM 720 C C . GLN A 1 90 ? -6.889 -2.594 -5.541 1.00 94.31 90 GLN A C 1
ATOM 722 O O . GLN A 1 90 ? -5.763 -2.499 -6.025 1.00 94.31 90 GLN A O 1
ATOM 727 N N . GLU A 1 91 ? -7.538 -1.531 -5.059 1.00 94.69 91 GLU A N 1
ATOM 728 C CA . GLU A 1 91 ? -6.943 -0.189 -5.024 1.00 94.69 91 GLU A CA 1
ATOM 729 C C . GLU A 1 91 ? -5.699 -0.132 -4.129 1.00 94.69 91 GLU A C 1
ATOM 731 O O . GLU A 1 91 ? -4.702 0.485 -4.507 1.00 94.69 91 GLU A O 1
ATOM 736 N N . PHE A 1 92 ? -5.702 -0.837 -2.992 1.00 96.50 92 PHE A N 1
ATOM 737 C CA . PHE A 1 92 ? -4.509 -0.997 -2.156 1.00 96.50 92 PHE A CA 1
ATOM 738 C C . PHE A 1 92 ? -3.337 -1.606 -2.940 1.00 96.50 92 PHE A C 1
ATOM 740 O O . PHE A 1 92 ? -2.230 -1.063 -2.915 1.00 96.50 92 PHE A O 1
ATOM 747 N N . VAL A 1 93 ? -3.577 -2.699 -3.675 1.00 95.75 93 VAL A N 1
ATOM 748 C CA . VAL A 1 93 ? -2.546 -3.340 -4.508 1.00 95.75 93 VAL A CA 1
ATOM 749 C C . VAL A 1 93 ? -2.075 -2.385 -5.603 1.00 95.75 93 VAL A C 1
ATOM 751 O O . VAL A 1 93 ? -0.874 -2.147 -5.744 1.00 95.75 93 VAL A O 1
ATOM 754 N N . ASN A 1 94 ? -3.011 -1.776 -6.331 1.00 94.25 94 ASN A N 1
ATOM 755 C CA . ASN A 1 94 ? -2.714 -0.863 -7.430 1.00 94.25 94 ASN A CA 1
ATOM 756 C C . ASN A 1 94 ? -1.848 0.316 -6.975 1.00 94.25 94 ASN A C 1
ATOM 758 O O . ASN A 1 94 ? -0.880 0.655 -7.654 1.00 94.25 94 ASN A O 1
ATOM 762 N N . ALA A 1 95 ? -2.148 0.900 -5.812 1.00 94.19 95 ALA A N 1
ATOM 763 C CA . ALA A 1 95 ? -1.403 2.028 -5.262 1.00 94.19 95 ALA A CA 1
ATOM 764 C C . ALA A 1 95 ? 0.061 1.693 -4.930 1.00 94.19 95 ALA A C 1
ATOM 766 O O . ALA A 1 95 ? 0.909 2.589 -4.953 1.00 94.19 95 ALA A O 1
ATOM 767 N N . LEU A 1 96 ? 0.360 0.425 -4.635 1.00 95.12 96 LEU A N 1
ATOM 768 C CA . LEU A 1 96 ? 1.703 -0.053 -4.294 1.00 95.12 96 LEU A CA 1
ATOM 769 C C . LEU A 1 96 ? 2.446 -0.693 -5.473 1.00 95.12 96 LEU A C 1
ATOM 771 O O . LEU A 1 96 ? 3.668 -0.844 -5.427 1.00 95.12 96 LEU A O 1
ATOM 775 N N . THR A 1 97 ? 1.738 -1.036 -6.545 1.00 91.31 97 THR A N 1
ATOM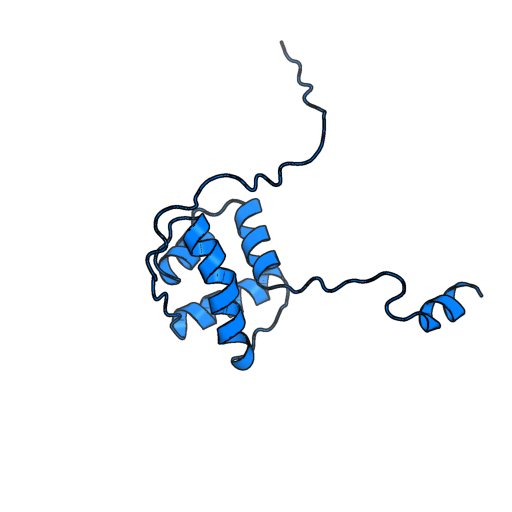 776 C CA . THR A 1 97 ? 2.331 -1.500 -7.805 1.00 91.31 97 THR A CA 1
ATOM 777 C C . THR A 1 97 ? 2.688 -0.336 -8.726 1.00 91.31 97 THR A C 1
ATOM 779 O O . THR A 1 97 ? 2.106 0.743 -8.669 1.00 91.31 97 THR A O 1
ATOM 782 N N . THR A 1 98 ? 3.662 -0.537 -9.612 1.00 84.25 98 THR A N 1
ATOM 783 C CA . THR A 1 98 ? 3.982 0.424 -10.677 1.00 84.25 98 THR A CA 1
ATOM 784 C C . THR A 1 98 ? 3.803 -0.260 -12.022 1.00 84.25 98 THR A C 1
ATOM 786 O O . THR A 1 98 ? 4.671 -1.009 -12.463 1.00 84.25 98 THR A O 1
ATOM 789 N N . ASN A 1 99 ? 2.690 0.025 -12.694 1.00 79.56 99 ASN A N 1
ATOM 790 C CA . ASN A 1 99 ? 2.420 -0.467 -14.044 1.00 79.56 99 ASN A CA 1
ATOM 791 C C . ASN A 1 99 ? 3.051 0.470 -15.086 1.00 79.56 99 ASN A C 1
ATOM 793 O O . ASN A 1 99 ? 2.353 1.199 -15.788 1.00 79.56 99 ASN A O 1
ATOM 797 N N . LEU A 1 100 ? 4.387 0.494 -15.164 1.00 80.25 100 LEU A N 1
ATOM 798 C CA . LEU A 1 100 ? 5.089 1.241 -16.211 1.00 80.25 100 LEU A CA 1
ATOM 799 C C . LEU A 1 100 ? 5.145 0.404 -17.493 1.00 80.25 100 LEU A C 1
ATOM 801 O O . LEU A 1 100 ? 5.957 -0.515 -17.616 1.00 80.25 100 LEU A O 1
ATOM 805 N N . THR A 1 101 ? 4.303 0.754 -18.460 1.00 85.06 101 THR A N 1
ATOM 806 C CA . THR A 1 101 ? 4.250 0.115 -19.778 1.00 85.06 101 THR A CA 1
ATOM 807 C C . THR A 1 101 ? 4.386 1.147 -20.894 1.00 85.06 101 THR A C 1
ATOM 809 O O . THR A 1 101 ? 3.965 2.294 -20.749 1.00 85.06 101 THR A O 1
ATOM 812 N N . ARG A 1 102 ? 5.007 0.745 -22.004 1.00 86.94 102 ARG A N 1
ATOM 813 C CA . ARG A 1 102 ? 5.066 1.508 -23.255 1.00 86.94 102 ARG A CA 1
ATOM 814 C C . ARG A 1 102 ? 5.055 0.535 -24.430 1.00 86.94 102 ARG A C 1
ATOM 816 O O . ARG A 1 102 ? 5.607 -0.561 -24.315 1.00 86.94 102 ARG A O 1
ATOM 823 N N . PHE A 1 103 ? 4.465 0.943 -25.551 1.00 90.06 103 PHE A N 1
ATOM 824 C CA . PHE A 1 103 ? 4.551 0.176 -26.795 1.00 90.06 103 PHE A CA 1
ATOM 825 C C . PHE A 1 103 ? 6.018 0.001 -27.210 1.00 90.06 103 PHE A C 1
ATOM 827 O O . PHE A 1 103 ? 6.824 0.912 -27.024 1.00 90.06 103 PHE A O 1
ATOM 834 N N . TYR A 1 104 ? 6.359 -1.183 -27.729 1.00 85.75 104 TYR A N 1
ATOM 835 C CA . TYR A 1 104 ? 7.712 -1.535 -28.183 1.00 85.75 104 TYR A CA 1
ATOM 836 C C . TYR A 1 104 ? 8.822 -1.251 -27.152 1.00 85.75 104 TYR A C 1
ATOM 838 O O . TYR A 1 104 ? 9.904 -0.780 -27.498 1.00 85.75 104 TYR A O 1
ATOM 846 N N . ARG A 1 105 ? 8.566 -1.528 -25.859 1.00 87.75 105 ARG A N 1
ATOM 847 C CA . ARG A 1 105 ? 9.523 -1.270 -24.763 1.00 87.75 105 ARG A CA 1
ATOM 848 C C . ARG A 1 105 ? 10.919 -1.823 -25.059 1.00 87.75 105 ARG A C 1
ATOM 850 O O . ARG A 1 105 ? 11.903 -1.121 -24.825 1.00 87.75 105 ARG A O 1
ATOM 857 N N . GLU A 1 106 ? 10.963 -3.038 -25.587 1.00 90.31 106 GLU A N 1
ATOM 858 C CA . GLU A 1 106 ? 12.167 -3.780 -25.955 1.00 90.31 106 GLU A CA 1
ATOM 859 C C . GLU A 1 106 ? 12.041 -4.211 -27.420 1.00 90.31 106 GLU A C 1
ATOM 861 O O . GLU A 1 106 ? 11.692 -5.346 -27.724 1.00 90.31 106 GLU A O 1
ATOM 866 N N . ASN A 1 107 ? 12.257 -3.265 -28.342 1.00 87.69 107 ASN A N 1
ATOM 867 C CA . ASN A 1 107 ? 11.984 -3.462 -29.771 1.00 87.69 107 ASN A CA 1
ATOM 868 C C . ASN A 1 107 ? 12.706 -4.688 -30.375 1.00 87.69 107 ASN A C 1
ATOM 870 O O . ASN A 1 107 ? 12.132 -5.405 -31.187 1.00 87.69 107 ASN A O 1
ATOM 874 N N . HIS A 1 108 ? 13.920 -4.990 -29.907 1.00 89.12 108 HIS A N 1
ATOM 875 C CA . HIS A 1 108 ? 14.709 -6.148 -30.346 1.00 89.12 108 HIS A CA 1
ATOM 876 C C . HIS A 1 108 ? 14.055 -7.506 -30.014 1.00 89.12 108 HIS A C 1
ATOM 878 O O . HIS A 1 108 ? 14.317 -8.498 -30.690 1.00 89.12 108 HIS A O 1
ATOM 884 N N . HIS A 1 109 ? 13.165 -7.585 -29.017 1.00 90.75 109 HIS A N 1
ATOM 885 C CA . HIS A 1 109 ? 12.400 -8.811 -28.755 1.00 90.75 109 HIS A CA 1
ATOM 886 C C . HIS A 1 109 ? 11.397 -9.119 -29.876 1.00 90.75 109 HIS A C 1
ATOM 888 O O . HIS A 1 109 ? 11.132 -10.286 -30.157 1.00 90.75 109 HIS A O 1
ATOM 894 N N . PHE A 1 110 ? 10.884 -8.099 -30.572 1.00 90.44 110 PHE A N 1
ATOM 895 C CA . PHE A 1 110 ? 9.958 -8.296 -31.690 1.00 90.44 110 PHE A CA 1
ATOM 896 C C . PHE A 1 110 ? 10.665 -8.866 -32.926 1.00 90.44 110 PHE A C 1
ATOM 898 O O . PHE A 1 110 ? 10.060 -9.640 -33.658 1.00 90.44 110 PHE A O 1
ATOM 905 N N . GLU A 1 111 ? 11.958 -8.581 -33.113 1.00 88.19 111 GLU A N 1
ATOM 906 C CA . GLU A 1 111 ? 12.772 -9.172 -34.190 1.00 88.19 111 GLU A CA 1
ATOM 907 C C . GLU A 1 111 ? 12.875 -10.704 -34.073 1.00 88.19 111 GLU A C 1
ATOM 909 O O . GLU A 1 111 ? 13.011 -11.400 -35.078 1.00 88.19 111 GLU A O 1
ATOM 914 N N . HIS A 1 112 ? 12.768 -11.243 -32.854 1.00 87.75 112 HIS A N 1
ATOM 915 C CA . HIS A 1 112 ? 12.815 -12.682 -32.584 1.00 87.75 112 HIS A CA 1
ATOM 916 C C . HIS A 1 112 ? 11.449 -13.375 -32.733 1.00 87.75 112 HIS A C 1
ATOM 918 O O . HIS A 1 112 ? 11.413 -14.581 -32.945 1.00 87.75 112 HIS A O 1
ATOM 924 N N . LEU A 1 113 ? 10.342 -12.630 -32.638 1.00 89.19 113 LEU A N 1
ATOM 925 C CA . LEU A 1 113 ? 8.963 -13.135 -32.754 1.00 89.19 113 LEU A CA 1
ATOM 926 C C . LEU A 1 113 ? 8.493 -13.324 -34.205 1.00 89.19 113 LEU A C 1
ATOM 928 O O . LEU A 1 113 ? 7.505 -14.011 -34.433 1.00 89.19 113 LEU A O 1
ATOM 932 N N . VAL A 1 114 ? 9.157 -12.680 -35.169 1.00 85.88 114 VAL A N 1
ATOM 933 C CA . VAL A 1 114 ? 8.787 -12.698 -36.601 1.00 85.88 114 VAL A CA 1
ATOM 934 C C . VAL A 1 114 ? 9.418 -13.888 -37.355 1.00 85.88 114 VAL A C 1
ATOM 936 O O . VAL A 1 114 ? 9.192 -14.049 -38.552 1.00 85.88 114 VAL A O 1
ATOM 939 N N . LYS A 1 115 ? 10.196 -14.733 -36.668 1.00 59.47 115 LYS A N 1
ATOM 940 C CA . LYS A 1 115 ? 10.739 -15.990 -37.207 1.00 59.47 115 LYS A CA 1
ATOM 941 C C . LYS A 1 115 ? 9.782 -17.150 -36.972 1.00 59.47 115 LYS A C 1
ATOM 943 O O . LYS A 1 115 ? 9.704 -18.001 -37.883 1.00 59.47 115 LYS A O 1
#